Protein AF-A0A2D6X1E6-F1 (afdb_monomer)

Radius of gyration: 13.62 Å; Cα contacts (8 Å, |Δi|>4): 114; chains: 1; bounding box: 25×26×38 Å

Solvent-accessible surface area (backbone atoms only — not comparable to full-atom values): 4101 Å² total; per-residue (Å²): 134,86,78,73,41,59,46,79,80,47,74,46,63,18,85,71,68,69,68,48,56,28,32,31,37,41,31,30,76,75,50,53,53,88,50,78,89,66,39,86,40,71,44,78,44,68,41,53,66,91,47,59,69,70,56,25,56,77,69,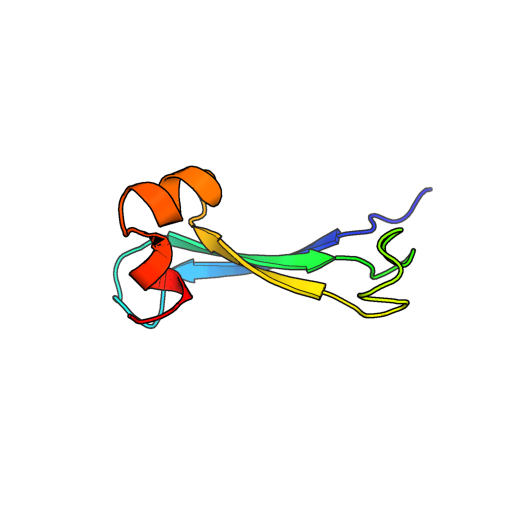66,55,41,30,47,68,72,70,108

Secondary structure (DSSP, 8-state):
-PPPSEEEEEEEE-TTTSS-EEEEEEE-SSS--S-TTT-S--EEEEEESSS-HHHHHHTT-THHHH--

Foldseek 3Di:
DDDAQKDFPDWDFQPLVRHFTKTKMWGLPPHADPPPVCPNDTDIDIGGPPDDRVVCVVVVVCCSPPVD

Nearest PDB structures (foldseek):
  7klz-assembly1_A  TM=6.727E-01  e=1.040E+00  Homo sapiens
  1nbi-assembly1_D  TM=3.123E-01  e=5.128E+00  Rattus norvegicus

pLDDT: mean 93.63, std 6.43, range [60.66, 98.25]

Structure (mmCIF, N/CA/C/O backbone):
data_AF-A0A2D6X1E6-F1
#
_entry.id   AF-A0A2D6X1E6-F1
#
loop_
_atom_site.group_PDB
_atom_site.id
_atom_site.type_symbol
_atom_sit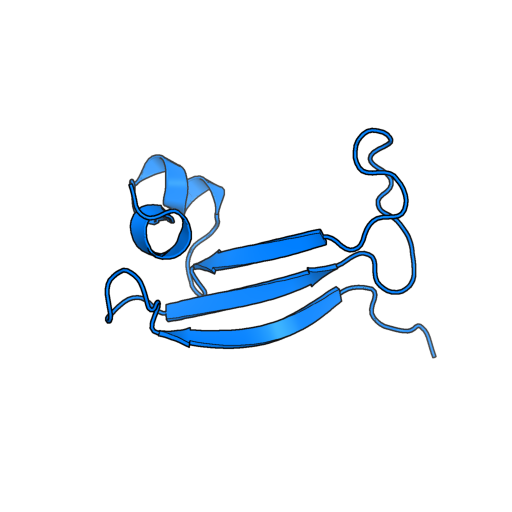e.label_atom_id
_atom_site.label_alt_id
_atom_site.label_comp_id
_atom_site.label_asym_id
_atom_site.label_entity_id
_atom_site.label_seq_id
_atom_site.pdbx_PDB_ins_code
_atom_site.Cartn_x
_atom_site.Cartn_y
_atom_site.Cartn_z
_atom_site.occupancy
_atom_site.B_iso_or_equiv
_atom_site.auth_seq_id
_atom_site.auth_comp_id
_atom_site.auth_asym_id
_atom_site.auth_atom_id
_atom_site.pdbx_PDB_model_num
ATOM 1 N N . MET A 1 1 ? 3.412 -15.591 -23.680 1.00 60.66 1 MET A N 1
ATOM 2 C CA . MET A 1 1 ? 2.655 -15.412 -22.419 1.00 60.66 1 MET A CA 1
ATOM 3 C C . MET A 1 1 ? 3.048 -14.057 -21.842 1.00 60.66 1 MET A C 1
ATOM 5 O O . MET A 1 1 ? 4.242 -13.809 -21.737 1.00 60.66 1 MET A O 1
ATOM 9 N N . LYS A 1 2 ? 2.104 -13.143 -21.572 1.00 76.81 2 LYS A N 1
ATOM 10 C CA . LYS A 1 2 ? 2.429 -11.834 -20.975 1.00 76.81 2 LYS A CA 1
ATOM 11 C C . LYS A 1 2 ? 2.536 -12.020 -19.463 1.00 76.81 2 LYS A C 1
ATOM 13 O O . LYS A 1 2 ? 1.581 -12.488 -18.853 1.00 76.81 2 LYS A O 1
ATOM 18 N N . LEU A 1 3 ? 3.693 -11.706 -18.886 1.00 87.06 3 LEU A N 1
ATOM 19 C CA . LEU A 1 3 ? 3.882 -11.752 -17.436 1.00 87.06 3 LEU A CA 1
ATOM 20 C C . LEU A 1 3 ? 2.967 -10.722 -16.762 1.00 87.06 3 LEU A C 1
ATOM 22 O O . LEU A 1 3 ? 2.779 -9.617 -17.283 1.00 87.06 3 LEU A O 1
ATOM 26 N N . ALA A 1 4 ? 2.404 -11.078 -15.606 1.00 93.25 4 ALA A N 1
ATOM 27 C CA . ALA A 1 4 ? 1.666 -10.124 -14.791 1.00 93.25 4 ALA A CA 1
ATOM 28 C C . ALA A 1 4 ? 2.622 -9.028 -14.297 1.00 93.25 4 ALA A C 1
ATOM 30 O O . ALA A 1 4 ? 3.776 -9.297 -13.958 1.00 93.25 4 ALA A O 1
ATOM 31 N N . ASN A 1 5 ? 2.146 -7.782 -14.271 1.00 94.69 5 ASN A N 1
ATOM 32 C CA . ASN A 1 5 ? 2.946 -6.651 -13.793 1.00 94.69 5 ASN A CA 1
ATOM 33 C C . ASN A 1 5 ? 2.744 -6.356 -12.298 1.00 94.69 5 ASN A C 1
ATOM 35 O O . ASN A 1 5 ? 3.359 -5.432 -11.766 1.00 94.69 5 ASN A O 1
ATOM 39 N N . GLY A 1 6 ? 1.868 -7.108 -11.632 1.00 96.00 6 GLY A N 1
ATOM 40 C CA . GLY A 1 6 ? 1.609 -6.983 -10.209 1.00 96.00 6 GLY A CA 1
ATOM 41 C C . GLY A 1 6 ? 1.227 -8.316 -9.583 1.00 96.00 6 GLY A C 1
ATOM 42 O O . GLY A 1 6 ? 0.651 -9.174 -10.253 1.00 96.00 6 GLY A O 1
ATOM 43 N N . TYR A 1 7 ? 1.586 -8.472 -8.312 1.00 96.88 7 TYR A N 1
ATOM 44 C CA . TYR A 1 7 ? 1.456 -9.705 -7.545 1.00 96.88 7 TYR A CA 1
ATOM 45 C C . TYR A 1 7 ? 1.018 -9.384 -6.119 1.00 96.88 7 TYR A C 1
ATOM 47 O O . TYR A 1 7 ? 1.498 -8.421 -5.521 1.00 96.88 7 TYR A O 1
ATOM 55 N N . VAL A 1 8 ? 0.143 -10.222 -5.566 1.00 97.56 8 VAL A N 1
ATOM 56 C CA . VAL A 1 8 ? -0.091 -10.267 -4.121 1.00 97.56 8 VAL A CA 1
ATOM 57 C C . VAL A 1 8 ? 1.082 -11.017 -3.501 1.00 97.56 8 VAL A C 1
ATOM 59 O O . VAL A 1 8 ? 1.297 -12.186 -3.815 1.00 97.56 8 VAL A O 1
ATOM 62 N N . THR A 1 9 ? 1.871 -10.342 -2.667 1.00 97.56 9 THR A N 1
ATOM 63 C CA . THR A 1 9 ? 3.043 -10.947 -2.013 1.00 97.56 9 THR A CA 1
ATOM 64 C C . THR A 1 9 ? 2.733 -11.455 -0.615 1.00 97.56 9 THR A C 1
ATOM 66 O O . THR A 1 9 ? 3.434 -12.334 -0.121 1.00 97.56 9 THR A O 1
ATOM 69 N N . TRP A 1 10 ? 1.686 -10.924 0.017 1.00 97.88 10 TRP A N 1
ATOM 70 C CA . TRP A 1 10 ? 1.227 -11.355 1.331 1.00 97.88 10 TRP A CA 1
ATOM 71 C C . TRP A 1 10 ? -0.242 -10.965 1.543 1.00 97.88 10 TRP A C 1
ATOM 73 O O . TRP A 1 10 ? -0.689 -9.928 1.058 1.00 97.88 10 TRP A O 1
ATOM 83 N N . GLU A 1 11 ? -0.986 -11.775 2.290 1.00 98.19 11 GLU A N 1
ATOM 84 C CA . GLU A 1 11 ? -2.353 -11.486 2.732 1.00 98.19 11 GLU A CA 1
ATOM 85 C C . GLU A 1 11 ? -2.536 -12.018 4.156 1.00 98.19 11 GLU A C 1
ATOM 87 O O . GLU A 1 11 ? -2.063 -13.110 4.484 1.00 98.19 11 GLU A O 1
ATOM 92 N N . GLY A 1 12 ? -3.220 -11.259 5.013 1.00 97.94 12 GLY A N 1
ATOM 93 C CA . GLY A 1 12 ? -3.495 -11.699 6.373 1.00 97.94 12 GLY A CA 1
ATOM 94 C C . GLY A 1 12 ? -4.098 -10.620 7.260 1.00 97.94 12 GLY A C 1
ATOM 95 O O . GLY A 1 12 ? -4.555 -9.575 6.806 1.00 97.94 12 GLY A O 1
ATOM 96 N N . ILE A 1 13 ? -4.107 -10.892 8.562 1.00 98.12 13 ILE A N 1
ATOM 97 C CA . ILE A 1 13 ? -4.585 -9.942 9.566 1.00 98.12 13 ILE A CA 1
ATOM 98 C C . ILE A 1 13 ? -3.517 -8.881 9.822 1.00 98.12 13 ILE A C 1
ATOM 100 O O . ILE A 1 13 ? -2.341 -9.205 10.016 1.00 98.12 13 ILE A O 1
ATOM 104 N N . SER A 1 14 ? -3.936 -7.616 9.853 1.00 96.44 14 SER A N 1
ATOM 105 C CA . SER A 1 14 ? -3.061 -6.493 10.156 1.00 96.44 14 SER A CA 1
ATOM 106 C C . SER A 1 14 ? -2.353 -6.702 11.485 1.00 96.44 14 SER A C 1
ATOM 108 O O . SER A 1 14 ? -2.951 -7.002 12.519 1.00 96.44 14 SER A O 1
ATOM 110 N N . GLN A 1 15 ? -1.040 -6.498 11.466 1.00 94.69 15 GLN A N 1
ATOM 111 C CA . GLN A 1 15 ? -0.238 -6.562 12.676 1.00 94.69 15 GLN A CA 1
ATOM 112 C C . GLN A 1 15 ? -0.386 -5.316 13.552 1.00 94.69 15 GLN A C 1
ATOM 114 O O . GLN A 1 15 ? 0.043 -5.370 14.704 1.00 94.69 15 GLN A O 1
ATOM 119 N N . ILE A 1 16 ? -0.986 -4.245 13.031 1.00 94.88 16 ILE A N 1
ATOM 120 C CA . ILE A 1 16 ? -1.205 -2.992 13.752 1.00 94.88 16 ILE A CA 1
ATOM 121 C C . ILE A 1 16 ? -2.392 -3.151 14.698 1.00 94.88 16 ILE A C 1
ATOM 123 O O . ILE A 1 16 ? -2.249 -2.968 15.902 1.00 94.88 16 ILE A O 1
ATOM 127 N N . ASP A 1 17 ? -3.551 -3.545 14.166 1.00 94.75 17 ASP A N 1
ATOM 128 C CA . ASP A 1 17 ? -4.793 -3.615 14.943 1.00 94.75 17 ASP A CA 1
ATOM 129 C C . ASP A 1 17 ? -5.214 -5.037 15.339 1.00 94.75 17 ASP A C 1
ATOM 131 O O . ASP A 1 17 ? -6.189 -5.213 16.069 1.00 94.75 17 ASP A O 1
ATOM 135 N N . LYS A 1 18 ? -4.477 -6.050 14.866 1.00 96.19 18 LYS A N 1
ATOM 136 C CA . LYS A 1 18 ? -4.686 -7.478 15.149 1.00 96.19 18 LYS A CA 1
ATOM 137 C C . LYS A 1 18 ? -6.075 -8.009 14.777 1.00 96.19 18 LYS A C 1
ATOM 139 O O . LYS A 1 18 ? -6.450 -9.078 15.253 1.00 96.19 18 LYS A O 1
ATOM 144 N N . ARG A 1 19 ? -6.832 -7.311 13.922 1.00 96.06 19 ARG A N 1
ATOM 145 C CA . ARG A 1 19 ? -8.205 -7.712 13.560 1.00 96.06 19 ARG A CA 1
ATOM 146 C C . ARG A 1 19 ? -8.554 -7.534 12.088 1.00 96.06 19 ARG A C 1
ATOM 148 O O . ARG A 1 19 ? -9.371 -8.294 11.579 1.00 96.06 19 ARG A O 1
ATOM 155 N N . THR A 1 20 ? -7.971 -6.556 11.401 1.00 97.00 20 THR A N 1
ATOM 156 C CA . THR A 1 20 ? -8.456 -6.166 10.074 1.00 97.00 20 THR A CA 1
ATOM 157 C C . THR A 1 20 ? -7.713 -6.912 8.964 1.00 97.00 20 THR A C 1
ATOM 159 O O . THR A 1 20 ? -6.481 -6.881 8.951 1.00 97.00 20 THR A O 1
ATOM 162 N N . PRO A 1 21 ? -8.411 -7.566 8.015 1.00 98.00 21 PRO A N 1
ATOM 163 C CA . PRO A 1 21 ? -7.777 -8.201 6.862 1.00 98.00 21 PRO A CA 1
ATOM 164 C C . PRO A 1 21 ? -7.149 -7.175 5.911 1.00 98.00 21 PRO A C 1
ATOM 166 O O . PRO A 1 21 ? -7.811 -6.241 5.448 1.00 98.00 21 PRO A O 1
ATOM 169 N N . ILE A 1 22 ? -5.874 -7.373 5.590 1.00 98.12 22 ILE A N 1
ATOM 170 C CA . ILE A 1 22 ? -5.096 -6.523 4.690 1.00 98.12 22 ILE A CA 1
ATOM 171 C C . ILE A 1 22 ? -4.311 -7.370 3.684 1.00 98.12 22 ILE A C 1
ATOM 173 O O . ILE A 1 22 ? -4.044 -8.555 3.897 1.00 98.12 22 ILE A O 1
ATOM 177 N N . VAL A 1 23 ? -3.929 -6.740 2.580 1.00 98.25 23 VAL A N 1
ATOM 178 C CA . VAL A 1 23 ? -3.172 -7.350 1.490 1.00 98.25 23 VAL A CA 1
ATOM 179 C C . VAL A 1 23 ? -1.960 -6.493 1.147 1.00 98.25 23 VAL A C 1
ATOM 181 O O . VAL A 1 23 ? -2.043 -5.264 1.112 1.00 98.25 23 VAL A O 1
ATO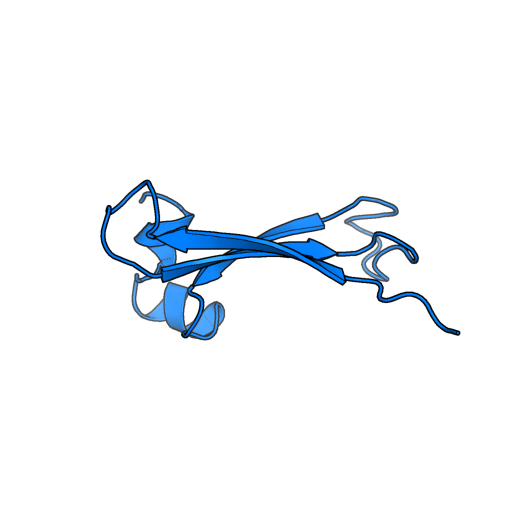M 184 N N . GLN A 1 24 ? -0.833 -7.151 0.886 1.00 97.94 24 GLN A N 1
ATOM 185 C CA . GLN A 1 24 ? 0.362 -6.546 0.321 1.00 97.94 24 GLN A CA 1
ATOM 186 C C . GLN A 1 24 ? 0.422 -6.848 -1.177 1.00 97.94 24 GLN A C 1
ATOM 188 O O . GLN A 1 24 ? 0.447 -8.009 -1.593 1.00 97.94 24 GLN A O 1
ATOM 193 N N . ILE A 1 25 ? 0.486 -5.796 -1.987 1.00 97.56 25 ILE A N 1
ATOM 194 C CA . ILE A 1 25 ? 0.579 -5.894 -3.443 1.00 97.56 25 ILE A CA 1
ATOM 195 C C . ILE A 1 25 ? 1.863 -5.215 -3.890 1.00 97.56 25 ILE A C 1
ATOM 197 O O . ILE A 1 25 ? 2.129 -4.074 -3.511 1.00 97.56 25 ILE A O 1
ATOM 201 N N . VAL A 1 26 ? 2.632 -5.888 -4.742 1.00 97.50 26 VAL A N 1
ATOM 202 C CA . VAL A 1 26 ? 3.762 -5.277 -5.440 1.00 97.50 26 VAL A CA 1
ATOM 203 C C . VAL A 1 26 ? 3.417 -5.133 -6.910 1.00 97.50 26 VAL A C 1
ATOM 205 O O . VAL A 1 26 ? 2.943 -6.075 -7.539 1.00 97.50 26 VAL A O 1
ATOM 208 N N . THR A 1 27 ? 3.657 -3.951 -7.466 1.00 96.25 27 THR A N 1
ATOM 209 C CA . THR A 1 27 ? 3.441 -3.652 -8.886 1.00 96.25 27 THR A CA 1
ATOM 210 C C . THR A 1 27 ? 4.717 -3.146 -9.544 1.00 96.25 27 THR A C 1
ATOM 212 O O . THR A 1 27 ? 5.709 -2.857 -8.874 1.00 96.25 27 THR A O 1
ATOM 215 N N . SER A 1 28 ? 4.658 -2.985 -10.865 1.00 95.12 28 SER A N 1
ATOM 216 C CA . SER A 1 28 ? 5.763 -2.500 -11.692 1.00 95.12 28 SER A CA 1
ATOM 217 C C . SER A 1 28 ? 6.965 -3.452 -11.720 1.00 95.12 28 SER A C 1
ATOM 219 O O . SER A 1 28 ? 8.107 -3.017 -11.809 1.00 95.12 28 SER A O 1
ATOM 221 N N . ILE A 1 29 ? 6.700 -4.763 -11.642 1.00 94.12 29 ILE A N 1
ATOM 222 C CA . ILE A 1 29 ? 7.735 -5.812 -11.648 1.00 94.12 29 ILE A CA 1
ATOM 223 C C . ILE A 1 29 ? 8.337 -6.021 -13.041 1.00 94.12 29 ILE A C 1
ATOM 225 O O . ILE A 1 29 ? 9.529 -6.272 -13.173 1.00 94.12 29 ILE A O 1
ATOM 229 N N . VAL A 1 30 ? 7.507 -5.946 -14.082 1.00 93.62 30 VAL A N 1
ATOM 230 C CA . VAL A 1 30 ? 7.909 -6.204 -15.474 1.00 93.62 30 VAL A CA 1
ATOM 231 C C . VAL A 1 30 ? 8.008 -4.901 -16.255 1.00 93.62 30 VAL A C 1
ATOM 233 O O . VAL A 1 30 ? 8.946 -4.701 -17.016 1.00 93.62 30 VAL A O 1
ATOM 236 N N . ASN A 1 31 ? 7.024 -4.019 -16.079 1.00 93.56 31 ASN A N 1
ATOM 237 C CA . ASN A 1 31 ? 6.937 -2.733 -16.755 1.00 93.56 31 ASN A CA 1
ATOM 238 C C . ASN A 1 31 ? 6.823 -1.619 -15.712 1.00 93.56 31 ASN A C 1
ATOM 240 O O . ASN A 1 31 ? 5.990 -1.734 -14.809 1.00 93.56 31 ASN A O 1
ATOM 244 N N . PRO A 1 32 ? 7.588 -0.528 -15.848 1.00 93.50 32 PRO A N 1
ATOM 245 C CA . PRO A 1 32 ? 7.511 0.596 -14.931 1.00 93.50 32 PRO A CA 1
ATOM 246 C C . PRO A 1 32 ? 6.149 1.296 -15.015 1.00 93.50 32 PRO A C 1
ATOM 248 O O . PRO A 1 32 ? 5.425 1.199 -16.010 1.00 93.50 32 PRO A O 1
ATOM 251 N N . SER A 1 33 ? 5.813 2.036 -13.962 1.00 92.38 33 SER A N 1
ATOM 252 C CA . SER A 1 33 ? 4.661 2.933 -13.972 1.00 92.38 33 SER A CA 1
ATOM 253 C C . SER A 1 33 ? 4.824 4.019 -15.035 1.00 92.38 33 SER A C 1
ATOM 255 O O . SER A 1 33 ? 5.915 4.543 -15.246 1.00 92.38 33 SER A O 1
ATOM 257 N N . GLN A 1 34 ? 3.715 4.406 -15.666 1.00 92.44 34 GLN A N 1
ATOM 258 C CA . GLN A 1 34 ? 3.679 5.561 -16.571 1.00 92.44 34 GLN A CA 1
ATOM 259 C C . GLN A 1 34 ? 3.793 6.898 -15.822 1.00 92.44 34 GLN A C 1
ATOM 261 O O . GLN A 1 34 ? 3.990 7.944 -16.437 1.00 92.44 34 GLN A O 1
ATOM 266 N N . ASN A 1 35 ? 3.666 6.885 -14.492 1.00 91.69 35 ASN A N 1
ATOM 267 C CA . ASN A 1 35 ? 3.864 8.074 -13.682 1.00 91.69 35 ASN A CA 1
ATOM 268 C C . ASN A 1 35 ? 5.355 8.433 -13.630 1.00 91.69 35 ASN A C 1
ATOM 270 O O . ASN A 1 35 ? 6.151 7.785 -12.947 1.00 91.69 35 ASN A O 1
ATOM 274 N N . ILE A 1 36 ? 5.711 9.529 -14.299 1.00 92.38 36 ILE A N 1
ATOM 275 C CA . ILE A 1 36 ? 7.086 10.037 -14.368 1.00 92.38 36 ILE A CA 1
ATOM 276 C C . ILE A 1 36 ? 7.701 10.332 -12.992 1.00 92.38 36 ILE A C 1
ATOM 278 O O . ILE A 1 36 ? 8.919 10.316 -12.861 1.00 92.38 36 ILE A O 1
ATOM 282 N N . LYS A 1 37 ? 6.881 10.569 -11.956 1.00 91.56 37 LYS A N 1
ATOM 283 C CA . LYS A 1 37 ? 7.363 10.837 -10.593 1.00 91.56 37 LYS A CA 1
ATOM 284 C C . LYS A 1 37 ? 7.917 9.589 -9.911 1.00 91.56 37 LYS A C 1
ATOM 286 O O . LYS A 1 37 ? 8.824 9.705 -9.098 1.00 91.56 37 LYS A O 1
ATOM 291 N N . THR A 1 38 ? 7.350 8.417 -10.200 1.00 89.44 38 THR A N 1
ATOM 292 C CA . THR A 1 38 ? 7.769 7.152 -9.577 1.00 89.44 38 THR A CA 1
ATOM 293 C C . THR A 1 38 ? 8.906 6.488 -10.344 1.00 89.44 38 THR A C 1
ATOM 295 O O . THR A 1 38 ? 9.690 5.762 -9.746 1.00 89.44 38 THR A O 1
ATOM 298 N N . GLY A 1 39 ? 9.010 6.731 -11.655 1.00 87.81 39 GLY A N 1
ATO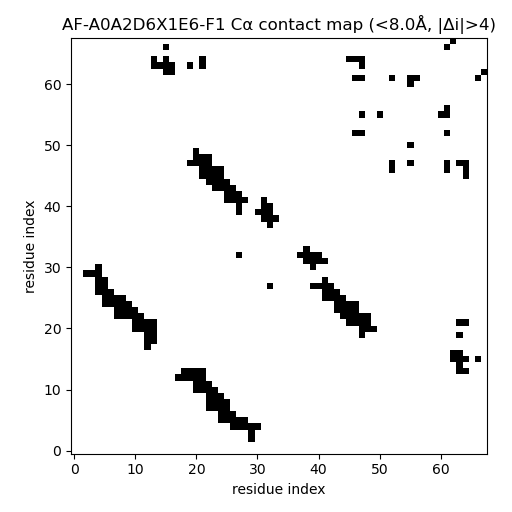M 299 C CA . GLY A 1 39 ? 10.053 6.131 -12.487 1.00 87.81 39 GLY A CA 1
ATOM 300 C C . GLY A 1 39 ? 10.023 4.590 -12.472 1.00 87.81 39 GLY A C 1
ATOM 301 O O . GLY A 1 39 ? 8.971 3.991 -12.218 1.00 87.81 39 GLY A O 1
ATOM 302 N N . PRO A 1 40 ? 11.159 3.926 -12.756 1.00 92.12 40 PRO A N 1
ATOM 303 C CA . PRO A 1 40 ? 11.251 2.471 -12.828 1.00 92.12 40 PRO A CA 1
ATOM 304 C C . PRO A 1 40 ? 11.456 1.827 -11.450 1.00 92.12 40 PRO A C 1
ATOM 306 O O . PRO A 1 40 ? 12.456 1.157 -11.204 1.00 92.12 40 PRO A O 1
ATOM 309 N N . LEU A 1 41 ? 10.500 2.040 -10.545 1.00 93.56 41 LEU A N 1
ATOM 310 C CA . LEU A 1 41 ? 10.510 1.467 -9.200 1.00 93.56 41 LEU A CA 1
ATOM 311 C C . LEU A 1 41 ? 9.406 0.424 -9.029 1.00 93.56 41 LEU A C 1
ATOM 313 O O . LEU A 1 41 ? 8.266 0.635 -9.453 1.00 93.56 41 LEU A O 1
ATOM 317 N N . ALA A 1 42 ? 9.738 -0.666 -8.334 1.00 95.00 42 ALA A N 1
ATOM 318 C CA . ALA A 1 42 ? 8.734 -1.555 -7.769 1.00 95.00 42 ALA A CA 1
ATOM 319 C C . ALA A 1 42 ? 7.953 -0.793 -6.691 1.00 95.00 42 ALA A C 1
ATOM 321 O O . ALA A 1 42 ? 8.540 -0.153 -5.819 1.00 95.00 42 ALA A O 1
ATOM 322 N N . GLN A 1 43 ? 6.626 -0.852 -6.758 1.00 95.00 43 GLN A N 1
ATOM 323 C CA . GLN A 1 43 ? 5.753 -0.125 -5.838 1.00 95.00 43 GLN A CA 1
ATOM 324 C C . GLN A 1 43 ? 5.007 -1.112 -4.956 1.00 95.00 43 GLN A C 1
ATOM 326 O O . GLN A 1 43 ? 4.307 -1.986 -5.470 1.00 95.00 43 GLN A O 1
ATOM 331 N N . VAL A 1 44 ? 5.178 -0.959 -3.643 1.00 96.44 44 VAL A N 1
ATOM 332 C CA . VAL A 1 44 ? 4.589 -1.815 -2.612 1.00 96.44 44 VAL A CA 1
ATOM 333 C C . VAL A 1 44 ? 3.423 -1.079 -1.965 1.00 96.44 44 VAL A C 1
ATOM 335 O O . VAL A 1 44 ? 3.583 0.046 -1.495 1.00 96.44 44 VAL A O 1
ATOM 338 N N . TYR A 1 45 ? 2.267 -1.730 -1.910 1.00 95.81 45 TYR A N 1
ATOM 339 C CA . TYR A 1 45 ? 1.055 -1.207 -1.293 1.00 95.81 45 TYR A CA 1
ATOM 340 C C . TYR A 1 45 ? 0.576 -2.156 -0.204 1.00 95.81 45 TYR A C 1
ATOM 342 O O . TYR A 1 45 ? 0.566 -3.366 -0.414 1.00 95.81 45 TYR A O 1
ATOM 350 N N . TYR A 1 46 ? 0.125 -1.594 0.914 1.00 96.62 46 TYR A N 1
ATOM 351 C CA . TYR A 1 46 ? -0.647 -2.298 1.935 1.00 96.62 46 TYR A CA 1
ATOM 352 C C . TYR A 1 46 ? -2.058 -1.724 1.922 1.00 96.62 46 TYR A C 1
ATOM 354 O O . TYR A 1 46 ? -2.234 -0.533 2.169 1.00 96.62 46 TYR A O 1
ATOM 362 N N . LEU A 1 47 ? -3.051 -2.545 1.590 1.00 97.19 47 LEU A N 1
ATOM 363 C CA . LEU A 1 47 ? -4.443 -2.117 1.438 1.00 97.19 47 LEU A CA 1
ATOM 364 C C . LEU A 1 47 ? -5.358 -2.975 2.308 1.00 97.19 47 LEU A C 1
ATOM 366 O O . LEU A 1 47 ? -5.045 -4.129 2.599 1.00 97.19 47 LEU A O 1
ATOM 370 N N . LEU A 1 48 ? -6.511 -2.428 2.688 1.00 97.38 48 LEU A N 1
ATOM 371 C CA . LEU A 1 48 ? -7.613 -3.238 3.204 1.00 97.38 48 LEU A CA 1
ATOM 372 C C . LEU A 1 48 ? -8.055 -4.211 2.112 1.00 97.38 48 LEU A C 1
ATOM 374 O O . LEU A 1 48 ? -8.208 -3.812 0.958 1.00 97.38 48 LEU A O 1
ATOM 378 N N . ARG A 1 49 ? -8.260 -5.480 2.470 1.00 97.38 49 ARG A N 1
ATOM 379 C CA . ARG A 1 49 ? -8.586 -6.514 1.479 1.00 97.38 49 ARG A CA 1
ATOM 380 C C . ARG A 1 49 ? -9.929 -6.262 0.795 1.00 97.38 49 ARG A C 1
ATOM 382 O O . ARG A 1 49 ? -10.052 -6.429 -0.412 1.00 97.38 49 ARG A O 1
ATOM 389 N N . ASP A 1 50 ? -10.908 -5.838 1.588 1.00 95.31 50 ASP A N 1
ATOM 390 C CA . ASP A 1 50 ? -12.320 -5.842 1.199 1.00 95.31 50 ASP A CA 1
ATOM 391 C C . ASP A 1 50 ? -12.893 -4.419 1.029 1.00 95.31 50 ASP A C 1
ATOM 393 O O . ASP A 1 50 ? -14.096 -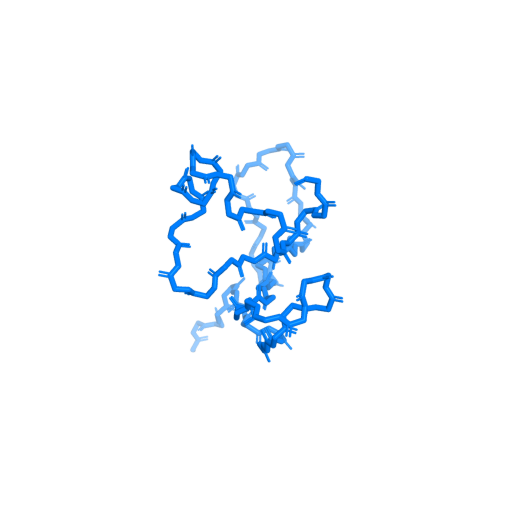4.246 0.846 1.00 95.31 50 ASP A O 1
ATOM 397 N N . ILE A 1 51 ? -12.049 -3.382 1.115 1.00 95.56 51 ILE A N 1
ATOM 398 C CA . ILE A 1 51 ? -12.480 -1.977 1.141 1.00 95.56 51 ILE A CA 1
ATOM 399 C C . ILE A 1 51 ? -11.653 -1.160 0.158 1.00 95.56 51 ILE A C 1
ATOM 401 O O . ILE A 1 51 ? -10.422 -1.199 0.165 1.00 95.56 51 ILE A O 1
ATOM 405 N N . HIS A 1 52 ? -12.340 -0.38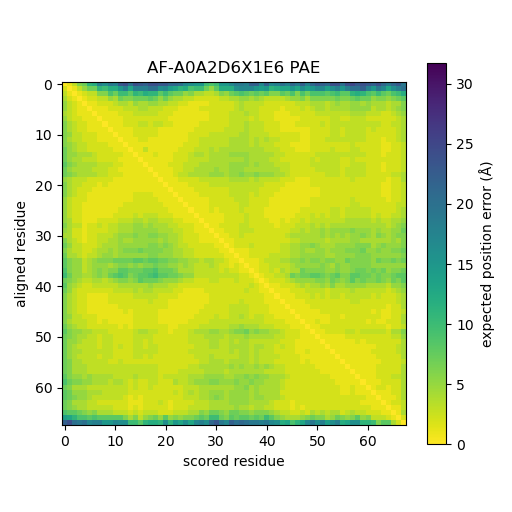2 -0.678 1.00 96.06 52 HIS A N 1
ATOM 406 C CA . HIS A 1 52 ? -11.684 0.493 -1.636 1.00 96.06 52 HIS A CA 1
ATOM 40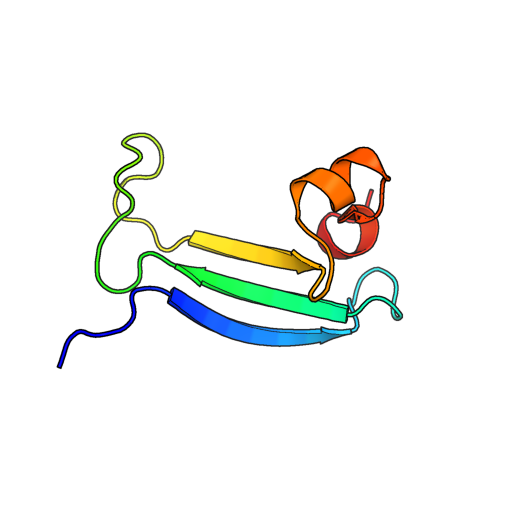7 C C . HIS A 1 52 ? -10.793 1.524 -0.906 1.00 96.06 52 HIS A C 1
ATOM 409 O O . HIS A 1 52 ? -11.267 2.166 0.035 1.00 96.06 52 HIS A O 1
ATOM 415 N N . PRO A 1 53 ? -9.534 1.759 -1.331 1.00 94.44 53 PRO A N 1
ATOM 416 C CA . PRO A 1 53 ? -8.583 2.575 -0.565 1.00 94.44 53 PRO A CA 1
ATOM 417 C C . PRO A 1 53 ? -9.049 4.010 -0.301 1.00 94.44 53 PRO A C 1
ATOM 419 O O . PRO A 1 53 ? -8.787 4.570 0.759 1.00 94.44 53 PRO A O 1
ATOM 422 N N . LEU A 1 54 ? -9.779 4.612 -1.244 1.00 95.50 54 LEU A N 1
ATOM 423 C CA . LEU A 1 54 ? -10.317 5.961 -1.044 1.00 95.50 54 LEU A CA 1
ATOM 424 C C . LEU A 1 54 ? -11.435 5.995 -0.001 1.00 95.50 54 LEU A C 1
ATOM 426 O O . LEU A 1 54 ? -11.569 6.989 0.707 1.00 95.50 54 LEU A O 1
ATOM 430 N N . ASP A 1 55 ? -12.229 4.933 0.100 1.00 97.12 55 ASP A N 1
ATOM 431 C CA . ASP A 1 55 ? -13.291 4.856 1.100 1.00 97.12 55 ASP A CA 1
ATOM 432 C C . ASP A 1 55 ? -12.698 4.530 2.471 1.00 97.12 55 ASP A C 1
ATOM 434 O O . ASP A 1 55 ? -13.092 5.136 3.464 1.00 97.12 55 ASP A O 1
ATOM 438 N N . ALA A 1 56 ? -11.658 3.691 2.509 1.00 95.19 56 ALA A N 1
ATOM 439 C CA . ALA A 1 56 ? -10.868 3.438 3.707 1.00 95.19 56 ALA A CA 1
ATOM 440 C C . ALA A 1 56 ? -10.372 4.739 4.354 1.00 95.19 56 ALA A C 1
ATOM 442 O O . ALA A 1 56 ? -10.560 4.934 5.550 1.00 95.19 56 ALA A O 1
ATOM 443 N N . ILE A 1 57 ? -9.808 5.651 3.555 1.00 94.31 57 ILE A N 1
ATOM 444 C CA . ILE A 1 57 ? -9.331 6.958 4.031 1.00 94.31 57 ILE A CA 1
ATOM 445 C C . ILE A 1 57 ? -10.503 7.835 4.490 1.00 94.31 57 ILE A C 1
ATOM 447 O O . ILE A 1 57 ? -10.459 8.409 5.576 1.00 94.31 57 ILE A O 1
ATOM 451 N N . LYS A 1 58 ? -11.579 7.932 3.695 1.00 95.31 58 LYS A N 1
ATOM 452 C CA . LYS A 1 58 ? -12.751 8.764 4.039 1.00 95.31 58 LYS A CA 1
ATOM 453 C C . LYS A 1 58 ? -13.394 8.361 5.364 1.00 95.31 58 LYS A C 1
ATOM 455 O O . LYS A 1 58 ? -13.877 9.227 6.088 1.00 95.31 58 LYS A O 1
ATOM 460 N N . PHE A 1 59 ? -13.424 7.064 5.658 1.00 94.50 59 PHE A N 1
ATOM 461 C CA . PHE A 1 59 ? -14.044 6.517 6.864 1.00 94.50 59 PHE A CA 1
ATOM 462 C C . PHE A 1 59 ? -13.036 6.216 7.985 1.00 94.50 59 PHE A C 1
ATOM 464 O O . PHE A 1 59 ? -13.430 5.667 9.014 1.00 94.50 59 PHE A O 1
ATOM 471 N N . GLY A 1 60 ? -11.755 6.570 7.816 1.00 92.12 60 GLY A N 1
ATOM 472 C CA . GLY A 1 60 ? -10.709 6.370 8.825 1.00 92.12 60 GLY A CA 1
ATOM 473 C C . GLY A 1 60 ? -10.464 4.898 9.168 1.00 92.12 60 GLY A C 1
ATOM 474 O O . GLY A 1 60 ? -10.263 4.557 10.331 1.00 92.12 60 GLY A O 1
ATOM 475 N N . GLN A 1 61 ? -10.550 4.010 8.180 1.00 93.50 61 GLN A N 1
ATOM 476 C CA . GLN A 1 61 ? -10.289 2.570 8.298 1.00 93.50 61 GLN A CA 1
ATOM 477 C C . GLN A 1 61 ? -8.875 2.195 7.833 1.00 93.50 61 GLN A C 1
ATOM 479 O O . GLN A 1 61 ? -8.400 1.091 8.096 1.00 93.50 61 GLN A O 1
ATOM 484 N N . ASP A 1 62 ? -8.169 3.125 7.193 1.00 93.81 62 ASP A N 1
ATOM 485 C CA . ASP A 1 62 ? -6.771 2.992 6.788 1.00 93.81 62 ASP A CA 1
ATOM 486 C C . ASP A 1 62 ? -5.802 2.896 7.980 1.00 93.81 62 ASP A C 1
ATOM 488 O O . ASP A 1 62 ? -4.650 2.513 7.803 1.00 93.81 62 ASP A O 1
ATOM 492 N N . ARG A 1 63 ? -6.266 3.113 9.217 1.00 94.50 63 ARG A N 1
ATOM 493 C CA . ARG A 1 63 ? -5.483 2.900 10.454 1.00 94.50 63 ARG A CA 1
ATOM 494 C C . ARG A 1 63 ? -4.908 1.489 10.547 1.00 94.50 63 ARG A C 1
ATOM 496 O O . ARG A 1 63 ? -3.821 1.303 11.082 1.00 94.50 63 ARG A O 1
ATOM 503 N N . ALA A 1 64 ? -5.604 0.499 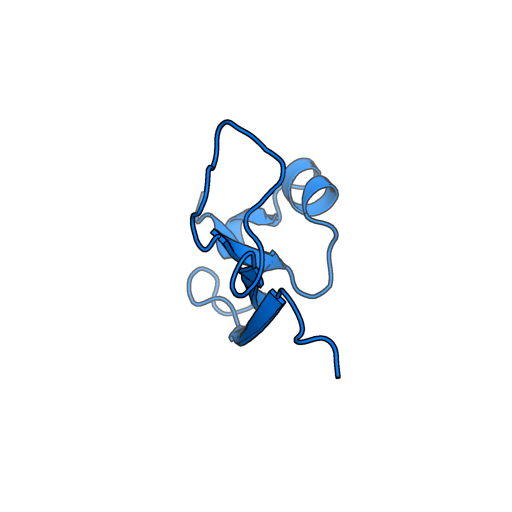9.983 1.00 94.69 64 ALA A N 1
ATOM 504 C CA . ALA A 1 64 ? -5.125 -0.879 9.920 1.00 94.69 64 ALA A CA 1
ATOM 505 C C . ALA A 1 64 ? -3.873 -1.055 9.039 1.00 94.69 64 ALA A C 1
ATOM 507 O O . ALA A 1 64 ? -3.171 -2.052 9.198 1.00 94.69 64 ALA A O 1
ATOM 508 N N . VAL A 1 65 ? -3.580 -0.125 8.126 1.00 95.25 65 VAL A N 1
ATOM 509 C CA . VAL A 1 65 ? -2.394 -0.164 7.249 1.00 95.25 65 VAL A CA 1
ATOM 510 C C . VAL A 1 65 ? -1.403 0.976 7.516 1.00 95.25 65 VAL A C 1
ATOM 512 O O . VAL A 1 65 ? -0.205 0.772 7.351 1.00 95.25 65 VAL A O 1
ATOM 515 N N . CYS A 1 66 ? -1.871 2.143 7.971 1.00 90.75 66 CYS A N 1
ATOM 516 C CA . CYS A 1 66 ? -1.062 3.346 8.206 1.00 90.75 66 CYS A CA 1
ATOM 517 C C . CYS A 1 66 ? -0.710 3.587 9.689 1.00 90.75 66 CYS A C 1
ATOM 519 O O . CYS A 1 66 ? 0.267 4.275 9.972 1.00 90.75 66 CYS A O 1
ATOM 521 N N . GLY A 1 67 ? -1.474 3.027 10.636 1.00 83.38 67 GLY A N 1
ATOM 522 C CA . GLY A 1 67 ? -1.176 3.070 12.076 1.00 83.38 67 GLY A CA 1
ATOM 523 C C . GLY A 1 67 ? -1.584 4.322 12.864 1.00 83.38 67 GLY A C 1
ATOM 524 O O . GLY A 1 67 ? -1.249 4.390 14.045 1.00 83.38 67 GLY A O 1
ATOM 525 N N . LEU A 1 68 ? -2.299 5.283 12.266 1.00 64.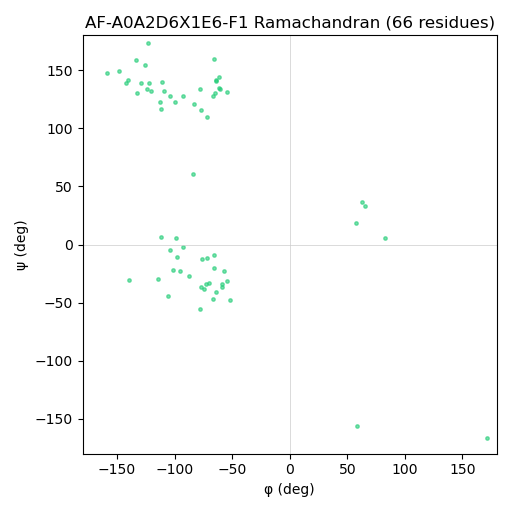88 68 LEU A N 1
ATOM 526 C CA . LEU A 1 68 ? -2.688 6.573 12.877 1.00 64.88 68 LEU A CA 1
ATOM 527 C C . LEU A 1 68 ? -4.208 6.709 13.063 1.00 64.88 68 LEU A C 1
ATOM 529 O O . LEU A 1 68 ? -4.956 6.127 12.255 1.00 64.88 68 LEU A O 1
#

Sequence (68 aa):
MKLANGYVTWEGISQIDKRTPIVQIVTSIVNPSQNIKTGPLAQVYYLLRDIHPLDAIKFGQDRAVCGL

Mean predicted aligned error: 3.5 Å